Protein AF-A0A4S0QWK9-F1 (afdb_monomer_lite)

pLDDT: mean 78.28, std 14.33, range [33.75, 93.38]

Structure (mmCIF, N/CA/C/O backbone):
data_AF-A0A4S0QWK9-F1
#
_entry.id   AF-A0A4S0QWK9-F1
#
loop_
_atom_site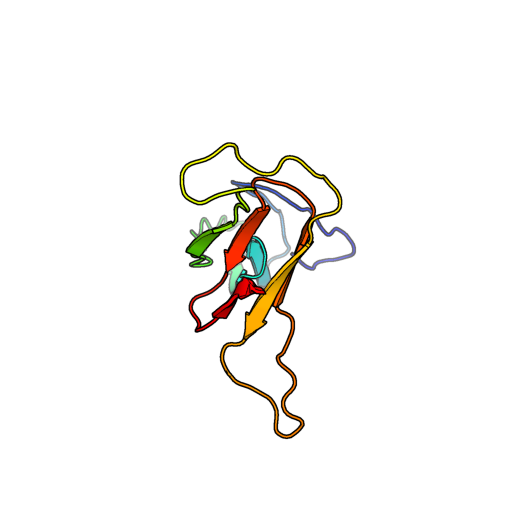.group_PDB
_atom_site.id
_atom_site.type_symbol
_atom_site.label_atom_id
_atom_site.label_alt_id
_atom_site.label_comp_id
_atom_site.label_asym_id
_atom_site.label_entity_id
_atom_site.label_seq_id
_atom_site.pdbx_PDB_ins_code
_atom_site.Cartn_x
_atom_site.Cartn_y
_atom_site.Cartn_z
_atom_site.occupancy
_atom_site.B_iso_or_equiv
_atom_site.auth_seq_id
_atom_site.auth_comp_id
_atom_site.auth_asym_id
_atom_site.auth_atom_id
_atom_site.pdbx_PDB_model_num
ATOM 1 N N . PHE A 1 1 ? -4.671 7.323 13.198 1.00 40.44 1 PHE A N 1
ATOM 2 C CA . PHE A 1 1 ? -5.406 7.678 14.438 1.00 40.44 1 PHE A CA 1
ATOM 3 C C . PHE A 1 1 ? -5.834 9.143 14.374 1.00 40.44 1 PHE A C 1
ATOM 5 O O . PHE A 1 1 ? -4.998 9.965 14.021 1.00 40.44 1 PHE A O 1
ATOM 12 N N . ALA A 1 2 ? -7.095 9.490 14.663 1.00 33.75 2 ALA A N 1
ATOM 13 C CA . ALA A 1 2 ? -7.581 10.875 14.585 1.00 33.75 2 ALA A CA 1
ATOM 14 C C . ALA A 1 2 ? -8.265 11.315 15.895 1.00 33.75 2 ALA A C 1
ATOM 16 O O . ALA A 1 2 ? -9.456 11.098 16.083 1.00 33.75 2 ALA A O 1
ATOM 17 N N . TYR A 1 3 ? -7.491 11.950 16.783 1.00 39.44 3 TYR A N 1
ATOM 18 C CA . TYR A 1 3 ? -7.947 12.810 17.888 1.00 39.44 3 TYR A CA 1
ATOM 19 C C . TYR A 1 3 ? -6.790 13.768 18.258 1.00 39.44 3 TYR A C 1
ATOM 21 O O . TYR A 1 3 ? -5.632 13.353 18.192 1.00 39.44 3 TYR A O 1
ATOM 29 N N . PRO A 1 4 ? -7.058 15.041 18.602 1.00 48.19 4 PRO A N 1
ATOM 30 C CA . PRO A 1 4 ? -6.811 16.166 17.696 1.00 48.19 4 PRO A CA 1
ATOM 31 C C . PRO A 1 4 ? -5.339 16.281 17.232 1.00 48.19 4 PRO A C 1
ATOM 33 O O . PRO A 1 4 ? -4.402 16.290 18.026 1.00 48.19 4 PRO A O 1
ATOM 36 N N . ALA A 1 5 ? -5.147 16.443 15.921 1.00 38.03 5 ALA A N 1
ATOM 37 C CA . ALA A 1 5 ? -3.922 16.970 15.306 1.00 38.03 5 ALA A CA 1
ATOM 38 C C . ALA A 1 5 ? -2.588 16.226 15.552 1.00 38.03 5 ALA A C 1
ATOM 40 O O . ALA A 1 5 ? -1.526 16.839 15.443 1.00 38.03 5 ALA A O 1
ATOM 41 N N . ARG A 1 6 ? -2.586 14.911 15.812 1.00 40.41 6 ARG A N 1
ATOM 42 C CA . ARG A 1 6 ? -1.351 14.109 15.714 1.00 40.41 6 ARG A CA 1
ATOM 43 C C . ARG A 1 6 ? -1.547 12.870 14.855 1.00 40.41 6 ARG A C 1
ATOM 45 O O . ARG A 1 6 ? -2.011 11.834 15.320 1.00 40.41 6 ARG A O 1
ATOM 52 N N . ASN A 1 7 ? -1.143 12.987 13.594 1.00 38.69 7 ASN A N 1
ATOM 53 C CA . ASN A 1 7 ? -0.918 11.842 12.727 1.00 38.69 7 ASN A CA 1
ATOM 54 C C . ASN A 1 7 ? 0.383 11.167 13.194 1.00 38.69 7 ASN A C 1
ATOM 56 O O . ASN A 1 7 ? 1.468 11.553 12.770 1.00 38.69 7 ASN A O 1
ATOM 60 N N . THR A 1 8 ? 0.299 10.250 14.162 1.00 44.59 8 THR A N 1
ATOM 61 C CA . THR A 1 8 ? 1.467 9.461 14.572 1.00 44.59 8 THR A CA 1
ATOM 62 C C . THR A 1 8 ? 1.551 8.225 13.683 1.00 44.59 8 THR A C 1
ATOM 64 O O . THR A 1 8 ? 0.708 7.331 13.743 1.00 44.59 8 THR A O 1
ATOM 67 N N . THR A 1 9 ? 2.526 8.212 12.779 1.00 42.19 9 THR A N 1
ATOM 68 C CA . THR A 1 9 ? 2.914 7.017 12.031 1.00 42.19 9 THR A CA 1
ATOM 69 C C . THR A 1 9 ? 3.719 6.135 12.978 1.00 42.19 9 THR A C 1
ATOM 71 O O . THR A 1 9 ? 4.925 6.324 13.123 1.00 42.19 9 THR A O 1
ATOM 74 N N . HIS A 1 10 ? 3.052 5.213 13.669 1.00 43.38 10 HIS A N 1
ATOM 75 C CA . HIS A 1 10 ? 3.729 4.179 14.447 1.00 43.38 10 HIS A CA 1
ATOM 76 C C . HIS A 1 10 ? 3.772 2.882 13.648 1.00 43.38 10 HIS A C 1
ATOM 78 O O . HIS A 1 10 ? 2.746 2.389 13.186 1.00 43.38 10 HIS A O 1
ATOM 84 N N . TYR A 1 11 ? 4.980 2.350 13.486 1.00 41.19 11 TYR A N 1
ATOM 85 C CA . TYR A 1 11 ? 5.211 1.010 12.970 1.00 41.19 11 TYR A CA 1
ATOM 86 C C . TYR A 1 11 ? 5.313 0.072 14.182 1.00 41.19 11 TYR A C 1
ATOM 88 O O . TYR A 1 11 ? 6.226 0.235 14.992 1.00 41.19 11 TYR A O 1
ATOM 96 N N . GLY A 1 12 ? 4.363 -0.852 14.345 1.00 58.66 12 GLY A N 1
ATOM 97 C CA . GLY A 1 12 ? 4.287 -1.759 15.503 1.00 58.66 12 GLY A CA 1
ATOM 98 C C . GLY A 1 12 ? 3.377 -1.263 16.636 1.00 58.66 12 GLY A C 1
ATOM 99 O O . GLY A 1 12 ? 2.413 -0.540 16.388 1.00 58.66 12 GLY A O 1
ATOM 100 N N . ASP A 1 13 ? 3.668 -1.675 17.873 1.00 53.38 13 ASP A N 1
ATOM 101 C CA . ASP A 1 13 ? 2.806 -1.443 19.040 1.00 53.3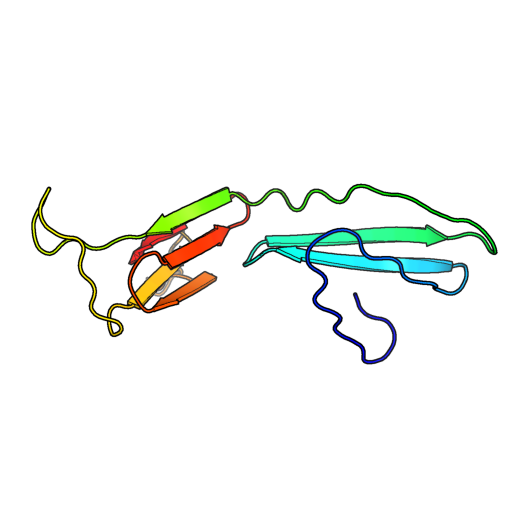8 13 ASP A CA 1
ATOM 102 C C . ASP A 1 13 ? 2.603 0.052 19.331 1.00 53.38 13 ASP A C 1
ATOM 104 O O . ASP A 1 13 ? 3.541 0.784 19.661 1.00 53.38 13 ASP A O 1
ATOM 108 N N . ALA A 1 14 ? 1.353 0.512 19.252 1.00 61.88 14 ALA A N 1
ATOM 109 C CA . ALA A 1 14 ? 0.970 1.882 19.568 1.00 61.88 14 ALA A CA 1
ATOM 110 C C . ALA A 1 14 ? 0.190 1.923 20.888 1.00 61.88 14 ALA A C 1
ATOM 112 O O . ALA A 1 14 ? -0.880 1.331 21.011 1.00 61.88 14 ALA A O 1
ATOM 113 N N . LYS A 1 15 ? 0.700 2.670 21.874 1.00 64.62 15 LYS A N 1
ATOM 114 C CA . LYS A 1 15 ? -0.026 2.975 23.115 1.00 64.62 15 LYS A CA 1
ATOM 115 C C . LYS A 1 15 ? -0.573 4.395 23.045 1.00 64.62 15 LYS A C 1
ATOM 117 O O . LYS A 1 15 ? 0.189 5.343 22.863 1.00 64.62 15 LYS A O 1
ATOM 122 N N . ALA A 1 16 ? -1.883 4.546 23.208 1.00 66.25 16 ALA A N 1
ATOM 123 C CA . ALA A 1 16 ? -2.546 5.843 23.231 1.00 66.25 16 ALA A CA 1
ATOM 124 C C . ALA A 1 16 ? -3.534 5.908 24.399 1.00 66.25 16 ALA A C 1
ATOM 126 O O . ALA A 1 16 ? -4.352 5.010 24.577 1.00 66.25 16 ALA A O 1
ATOM 127 N N . THR A 1 17 ? -3.465 6.985 25.181 1.00 71.38 17 THR A N 1
ATOM 128 C CA . THR A 1 17 ? -4.444 7.269 26.236 1.00 71.38 17 THR A CA 1
ATOM 129 C C . THR A 1 17 ? -5.538 8.151 25.654 1.00 71.38 17 THR A C 1
ATOM 131 O O . THR A 1 17 ? -5.263 9.266 25.211 1.00 71.38 17 THR A O 1
ATOM 134 N N . VAL A 1 18 ? -6.773 7.659 25.658 1.00 72.25 18 VAL A N 1
ATOM 135 C CA . VAL A 1 18 ? -7.945 8.362 25.123 1.00 72.25 18 VAL A CA 1
ATOM 136 C C . VAL A 1 18 ? -9.058 8.430 26.168 1.00 72.25 18 VAL A C 1
ATOM 138 O O . VAL A 1 18 ? -9.108 7.580 27.060 1.00 72.25 18 VAL A O 1
ATOM 141 N N . PRO A 1 19 ? -9.925 9.457 26.117 1.00 72.06 19 PRO A N 1
ATOM 142 C CA . PRO A 1 19 ? -11.051 9.556 27.035 1.00 72.06 19 PRO A CA 1
ATOM 143 C C . PRO A 1 19 ? -12.007 8.369 26.873 1.00 72.06 19 PRO A C 1
ATOM 145 O O . PRO A 1 19 ? -12.116 7.775 25.800 1.00 72.06 19 PRO A O 1
ATOM 148 N N . ALA A 1 20 ? -12.726 8.051 27.949 1.00 73.69 20 ALA A N 1
ATOM 149 C CA . ALA A 1 20 ? -13.786 7.055 27.902 1.00 73.69 20 ALA A CA 1
ATOM 150 C C . ALA A 1 20 ? -14.861 7.461 26.883 1.00 73.69 20 ALA A C 1
ATOM 152 O O . ALA A 1 20 ? -15.215 8.639 26.785 1.00 73.69 20 ALA A O 1
ATOM 153 N N . GLY A 1 21 ? -15.374 6.486 26.142 1.00 75.25 21 GLY A N 1
ATOM 154 C CA . GLY A 1 21 ? -16.346 6.685 25.074 1.00 75.25 21 GLY A CA 1
ATOM 155 C C . GLY A 1 21 ? -15.965 5.964 23.786 1.00 75.25 21 GLY A C 1
ATOM 156 O O . GLY A 1 21 ? -15.088 5.098 23.767 1.00 75.25 21 GLY A O 1
ATOM 157 N N . GLU A 1 22 ? -16.654 6.336 22.711 1.00 77.38 22 GLU A N 1
ATOM 158 C CA . GLU A 1 22 ? -16.455 5.752 21.390 1.00 77.38 22 GLU A CA 1
ATOM 159 C C . GLU A 1 22 ? -15.163 6.270 20.759 1.00 77.38 22 GLU A C 1
ATOM 161 O O . GLU A 1 22 ? -14.985 7.472 20.558 1.00 77.38 22 GLU A O 1
ATOM 166 N N . GLN A 1 23 ? -14.259 5.349 20.438 1.00 77.12 23 GLN A N 1
ATOM 167 C CA . GLN A 1 23 ? -12.961 5.647 19.850 1.00 77.12 23 GLN A CA 1
ATOM 168 C C . GLN A 1 23 ? -12.865 5.008 18.472 1.00 77.12 23 GLN A C 1
ATOM 170 O O . GLN A 1 23 ? -12.982 3.792 18.320 1.00 77.12 23 GLN A O 1
ATOM 175 N N . LYS A 1 24 ? -12.624 5.836 17.454 1.00 77.62 24 LYS A N 1
ATOM 176 C CA . LYS A 1 24 ? -12.443 5.383 16.074 1.00 77.62 24 LYS A CA 1
ATOM 177 C C . LYS A 1 24 ? -10.956 5.254 15.764 1.00 77.62 24 LYS A C 1
ATOM 179 O O . LYS A 1 24 ? -10.231 6.245 15.660 1.00 77.62 24 LYS A O 1
ATOM 184 N N . VAL A 1 25 ? -10.502 4.019 15.610 1.00 78.31 25 VAL A N 1
ATOM 185 C CA . VAL A 1 25 ? -9.106 3.665 15.367 1.00 78.31 25 VAL A CA 1
ATOM 186 C C . VAL A 1 25 ? -8.936 3.307 13.900 1.00 78.31 25 VAL A C 1
ATOM 188 O O . VAL A 1 25 ? -9.447 2.299 13.430 1.00 78.31 25 VAL A O 1
ATOM 191 N N . THR A 1 26 ? -8.195 4.135 13.170 1.00 77.00 26 THR A N 1
ATOM 192 C CA . THR A 1 26 ? -7.794 3.841 11.789 1.00 77.00 26 THR A CA 1
ATOM 193 C C . THR A 1 26 ? -6.318 3.470 11.755 1.00 77.00 26 THR A C 1
ATOM 195 O O . THR A 1 26 ? -5.475 4.269 12.190 1.00 77.00 26 THR A O 1
ATOM 198 N N . VAL A 1 27 ? -6.038 2.276 11.233 1.00 79.31 27 VAL A N 1
ATOM 199 C CA . VAL A 1 27 ? -4.707 1.695 11.018 1.00 79.31 27 VAL A CA 1
ATOM 200 C C . VAL A 1 27 ? -4.475 1.566 9.516 1.00 79.31 27 VAL A C 1
ATOM 202 O O . VAL A 1 27 ? -5.355 1.104 8.790 1.00 79.31 27 VAL A O 1
ATOM 205 N N . GLN A 1 28 ? -3.296 1.975 9.053 1.00 78.00 28 GLN A N 1
ATOM 206 C CA . GLN A 1 28 ? -2.918 1.948 7.643 1.00 78.00 28 GLN A CA 1
ATOM 207 C C . GLN A 1 28 ? -1.535 1.306 7.485 1.00 78.00 28 GLN A C 1
ATOM 209 O O . GLN A 1 28 ? -0.612 1.647 8.223 1.00 78.00 28 GLN A O 1
ATOM 214 N N . ILE A 1 29 ? -1.398 0.397 6.518 1.00 78.50 29 ILE A N 1
ATOM 215 C CA . ILE A 1 29 ? -0.125 -0.200 6.088 1.00 78.50 29 ILE A CA 1
ATOM 216 C C . ILE A 1 29 ? -0.079 -0.114 4.559 1.00 78.50 29 ILE A C 1
ATOM 218 O O . ILE A 1 29 ? -0.885 -0.755 3.887 1.00 78.50 29 ILE A O 1
ATOM 222 N N . GLY A 1 30 ? 0.836 0.696 4.014 1.00 80.12 30 GLY A N 1
ATOM 223 C CA . GLY A 1 30 ? 0.857 1.044 2.585 1.00 80.12 30 GLY A CA 1
ATOM 224 C C . GLY A 1 30 ? -0.500 1.561 2.099 1.00 80.12 30 GLY A C 1
ATOM 225 O O . GLY A 1 30 ? -1.056 2.499 2.682 1.00 80.12 30 GLY A O 1
ATOM 226 N N . ALA A 1 31 ? -1.055 0.919 1.069 1.00 79.81 31 ALA A N 1
ATOM 227 C CA . ALA A 1 31 ? -2.379 1.223 0.524 1.00 79.81 31 ALA A CA 1
ATOM 228 C C . ALA A 1 31 ? -3.539 0.550 1.290 1.00 79.81 31 ALA A C 1
ATOM 230 O O . ALA A 1 31 ? -4.706 0.874 1.063 1.00 79.81 31 ALA A O 1
ATOM 231 N N . GLY A 1 32 ? -3.260 -0.391 2.198 1.00 79.25 32 GLY A N 1
ATOM 232 C CA . GLY A 1 32 ? -4.280 -1.057 3.009 1.00 79.25 32 GLY A CA 1
ATOM 233 C C . GLY A 1 32 ? -4.696 -0.219 4.215 1.00 79.25 32 GLY A C 1
ATOM 234 O O . GLY A 1 32 ? -3.847 0.312 4.928 1.00 79.25 32 GLY A O 1
ATOM 235 N N . THR A 1 33 ? -6.001 -0.114 4.474 1.00 82.31 33 THR A N 1
ATOM 236 C CA . THR A 1 33 ? -6.552 0.629 5.618 1.00 82.31 33 THR A CA 1
ATOM 237 C C . THR A 1 33 ? -7.663 -0.167 6.291 1.00 82.31 33 THR A C 1
ATOM 239 O O . THR A 1 33 ? -8.568 -0.657 5.619 1.00 82.31 33 THR A O 1
ATOM 242 N N . VAL A 1 34 ? -7.632 -0.243 7.621 1.00 80.31 34 VAL A N 1
ATOM 243 C CA . VAL A 1 34 ? -8.705 -0.806 8.451 1.00 80.31 34 VAL A CA 1
ATOM 244 C C . VAL A 1 34 ? -9.136 0.231 9.477 1.00 80.31 34 VAL A C 1
ATOM 246 O O . VAL A 1 34 ? -8.316 0.935 10.068 1.00 80.31 34 VAL A O 1
ATOM 249 N N . THR A 1 35 ? -10.448 0.355 9.658 1.00 82.38 35 THR A N 1
ATOM 250 C CA . THR A 1 35 ? -11.047 1.243 10.651 1.00 82.38 35 THR A CA 1
ATOM 251 C C . THR A 1 35 ? -11.894 0.422 11.600 1.00 82.38 35 THR A C 1
ATOM 253 O O . THR A 1 35 ? -12.857 -0.205 11.172 1.00 82.38 35 THR A O 1
ATOM 256 N N . ASP A 1 36 ? -11.554 0.495 12.878 1.00 77.69 36 ASP A N 1
ATOM 257 C CA . ASP A 1 36 ? -12.251 -0.175 13.960 1.00 77.69 36 ASP A CA 1
ATOM 258 C C . ASP A 1 36 ? -12.821 0.840 14.944 1.00 77.69 36 ASP A C 1
ATOM 260 O O . ASP A 1 36 ? -12.165 1.813 15.319 1.00 77.69 36 ASP A O 1
ATOM 264 N N . THR A 1 37 ? -14.041 0.583 15.403 1.00 81.81 37 THR A N 1
ATOM 265 C CA . THR A 1 37 ? -14.654 1.333 16.499 1.00 81.81 37 THR A CA 1
ATOM 266 C C . THR A 1 37 ? -14.498 0.536 17.787 1.00 81.81 37 THR A C 1
ATOM 268 O O . THR A 1 37 ? -14.917 -0.619 17.868 1.00 81.81 37 THR A O 1
ATOM 271 N N . ILE A 1 38 ? -13.886 1.147 18.797 1.00 79.00 38 ILE A N 1
ATOM 272 C CA . ILE A 1 38 ? -13.667 0.559 20.118 1.00 79.00 38 ILE A CA 1
ATOM 273 C C . ILE A 1 38 ? -14.442 1.392 21.133 1.00 79.00 38 ILE A C 1
ATOM 275 O O . ILE A 1 38 ? -14.275 2.607 21.201 1.00 79.00 38 ILE A O 1
ATOM 279 N N . GLN A 1 39 ? -15.282 0.735 21.931 1.00 79.00 39 GLN A N 1
ATOM 280 C CA . GLN A 1 39 ? -15.917 1.369 23.083 1.00 79.00 39 GLN A CA 1
ATOM 281 C C . GLN A 1 39 ? -15.005 1.215 24.298 1.00 79.00 39 GLN A C 1
ATOM 283 O O . GLN A 1 39 ? -14.729 0.091 24.718 1.00 79.00 39 GLN A O 1
ATOM 288 N N . LEU A 1 40 ? -14.523 2.334 24.844 1.00 78.06 40 LEU A N 1
ATOM 289 C CA . LEU A 1 40 ? -13.599 2.344 25.976 1.00 78.06 40 LEU A CA 1
ATOM 290 C C . LEU A 1 40 ? -14.312 2.815 27.250 1.00 78.06 40 LEU A C 1
ATOM 292 O O . LEU A 1 40 ? -14.790 3.950 27.309 1.00 78.06 40 LEU A O 1
ATOM 296 N N . ALA A 1 41 ? -14.370 1.978 28.287 1.00 77.12 41 ALA A N 1
ATOM 297 C CA . ALA A 1 41 ? -14.812 2.418 29.610 1.00 77.12 41 ALA A CA 1
ATOM 298 C C . ALA A 1 41 ? -13.695 3.189 30.343 1.00 77.12 41 ALA A C 1
ATOM 300 O O . ALA A 1 41 ? -12.506 3.026 30.064 1.00 77.12 41 ALA A O 1
ATOM 301 N N . ALA A 1 42 ? -14.062 4.042 31.303 1.00 74.25 42 ALA A N 1
ATOM 302 C CA . ALA A 1 42 ? -13.087 4.816 32.073 1.00 74.25 42 ALA A CA 1
ATOM 303 C C . ALA A 1 42 ? -12.146 3.898 32.872 1.00 74.25 42 ALA A C 1
ATOM 305 O O . ALA A 1 42 ? -12.600 3.025 33.607 1.00 74.25 42 ALA A O 1
ATOM 306 N N . GLY A 1 43 ? -10.834 4.107 32.725 1.00 73.06 43 GLY A N 1
ATOM 307 C CA . GLY A 1 43 ? -9.804 3.288 33.377 1.00 73.06 43 GLY A CA 1
ATOM 308 C C . GLY A 1 43 ? -9.580 1.910 32.743 1.00 73.06 43 GLY A C 1
ATOM 309 O O . GLY A 1 43 ? -8.774 1.140 33.260 1.00 73.06 43 GLY A O 1
ATOM 310 N N . GLN A 1 44 ? -10.261 1.589 31.638 1.00 72.50 44 GLN A N 1
ATOM 311 C CA . GLN A 1 44 ? -10.098 0.324 30.930 1.00 72.50 44 GLN A CA 1
ATOM 312 C C . GLN A 1 44 ? -8.918 0.388 29.953 1.00 72.50 44 GLN A C 1
ATOM 314 O O . GLN A 1 44 ? -8.844 1.278 29.107 1.00 72.50 44 GLN A O 1
ATOM 319 N N . THR A 1 45 ? -8.036 -0.606 30.027 1.00 74.19 45 THR A N 1
ATOM 320 C CA . THR A 1 45 ? -7.052 -0.887 28.976 1.00 74.19 45 THR A CA 1
ATOM 321 C C . THR A 1 45 ? -7.646 -1.929 28.036 1.00 74.19 45 THR A C 1
ATOM 323 O O . THR A 1 45 ? -8.063 -2.994 28.487 1.00 74.19 45 THR A O 1
ATOM 326 N N . VAL A 1 46 ? -7.700 -1.624 26.740 1.00 75.12 46 VAL A N 1
ATOM 327 C CA . VAL A 1 46 ? -8.113 -2.574 25.700 1.00 75.12 46 VAL A CA 1
ATOM 328 C C . VAL A 1 46 ? -6.903 -2.875 24.830 1.00 75.12 46 VAL A C 1
ATOM 330 O O . VAL A 1 46 ? -6.368 -1.980 24.181 1.00 75.12 46 VAL A O 1
ATOM 333 N N . GLU A 1 47 ? -6.487 -4.136 24.822 1.00 77.25 47 GLU A N 1
ATOM 334 C CA . GLU A 1 47 ? -5.519 -4.666 23.864 1.00 77.25 47 GLU A CA 1
ATOM 335 C C . GLU A 1 47 ? -6.302 -5.316 22.724 1.00 77.25 47 GLU A C 1
ATOM 337 O O . GLU A 1 47 ? -7.175 -6.156 22.958 1.00 77.25 47 GLU A O 1
ATOM 342 N N . LYS A 1 48 ? -6.053 -4.869 21.491 1.00 70.69 48 LYS A N 1
ATOM 343 C CA . LYS A 1 48 ? -6.723 -5.393 20.303 1.00 70.69 48 LYS A CA 1
ATOM 344 C C . LYS A 1 48 ? -5.725 -5.527 19.166 1.00 70.69 48 LYS A C 1
ATOM 346 O O . LYS A 1 48 ? -5.118 -4.538 18.757 1.00 70.69 48 LYS A O 1
ATOM 351 N N . ASP A 1 49 ? -5.644 -6.730 18.620 1.00 76.00 49 ASP A N 1
ATOM 352 C CA . ASP A 1 49 ? -4.894 -6.988 17.401 1.00 76.00 49 ASP A CA 1
ATOM 353 C C . ASP A 1 49 ? -5.710 -6.521 16.193 1.00 76.00 49 ASP A C 1
ATOM 355 O O . ASP A 1 49 ? -6.833 -6.978 15.963 1.00 76.00 49 ASP A O 1
ATOM 359 N N . VAL A 1 50 ? -5.152 -5.590 15.416 1.00 73.31 50 VAL A N 1
ATOM 360 C CA . VAL A 1 50 ? -5.766 -5.089 14.180 1.00 73.31 50 VAL A CA 1
ATOM 361 C C . VAL A 1 50 ? -4.984 -5.632 12.992 1.00 73.31 50 VAL A C 1
ATOM 363 O O . VAL A 1 50 ? -3.856 -5.219 12.725 1.00 73.31 50 VAL A O 1
ATOM 366 N N . VAL A 1 51 ? -5.599 -6.555 12.254 1.00 77.62 51 VAL A N 1
ATOM 367 C CA . VAL A 1 51 ? -5.011 -7.139 11.044 1.00 77.62 51 VAL A CA 1
ATOM 368 C C . VAL A 1 51 ? -5.496 -6.354 9.828 1.00 77.62 51 VAL A C 1
ATOM 370 O O . VAL A 1 51 ? -6.656 -6.455 9.444 1.00 77.62 51 VAL A O 1
ATOM 373 N N . VAL A 1 52 ? -4.602 -5.581 9.201 1.00 79.62 52 VAL A N 1
ATOM 374 C CA . VAL A 1 52 ? -4.927 -4.806 7.983 1.00 79.62 52 VAL A CA 1
ATOM 375 C C . VAL A 1 52 ? -5.074 -5.710 6.750 1.00 79.62 52 VAL A C 1
ATOM 377 O O . VAL A 1 52 ? -5.784 -5.364 5.814 1.00 79.62 52 VAL A O 1
ATOM 380 N N . GLY A 1 53 ? -4.435 -6.887 6.762 1.00 80.50 53 GLY A N 1
ATOM 381 C CA . GLY A 1 53 ? -4.576 -7.891 5.704 1.00 80.50 53 GLY A CA 1
ATOM 382 C C . GLY A 1 53 ? -4.002 -7.447 4.358 1.00 80.50 53 GLY A C 1
ATOM 383 O O . GLY A 1 53 ? -4.693 -7.517 3.351 1.00 80.50 53 GLY A O 1
ATOM 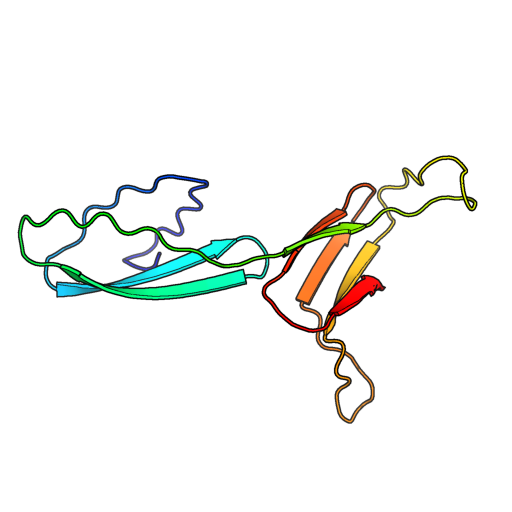384 N N . VAL A 1 54 ? -2.752 -6.981 4.330 1.00 86.31 54 VAL A N 1
ATOM 385 C CA . VAL A 1 54 ? -2.083 -6.551 3.090 1.00 86.31 54 VAL A CA 1
ATOM 386 C C . VAL A 1 54 ? -1.193 -7.645 2.500 1.00 86.31 54 VAL A C 1
ATOM 388 O O . VAL A 1 54 ? -0.497 -8.353 3.229 1.00 86.31 54 VAL A O 1
ATOM 391 N N . GLY A 1 55 ? -1.184 -7.758 1.175 1.00 85.19 55 GLY A N 1
ATOM 392 C CA . GLY A 1 55 ? -0.206 -8.528 0.413 1.00 85.19 55 GLY A CA 1
ATOM 393 C C . GLY A 1 55 ? 1.043 -7.696 0.123 1.00 85.19 55 GLY A C 1
ATOM 394 O O . GLY A 1 55 ? 0.945 -6.502 -0.154 1.00 85.19 55 GLY A O 1
ATOM 395 N N . HIS A 1 56 ? 2.217 -8.327 0.183 1.00 88.56 56 HIS A N 1
ATOM 396 C CA . HIS A 1 56 ? 3.501 -7.688 -0.113 1.00 88.56 56 HIS A CA 1
ATOM 397 C C . HIS A 1 56 ? 3.962 -8.062 -1.525 1.00 88.56 56 HIS A C 1
ATOM 399 O O . HIS A 1 56 ? 4.239 -9.231 -1.798 1.00 88.56 56 HIS A O 1
ATOM 405 N N . ALA A 1 57 ? 4.045 -7.070 -2.410 1.00 87.38 57 ALA A N 1
ATOM 406 C CA . ALA A 1 57 ? 4.522 -7.228 -3.780 1.00 87.38 57 ALA A CA 1
ATOM 407 C C . ALA A 1 57 ? 5.838 -6.469 -3.972 1.00 87.38 57 ALA A C 1
ATOM 409 O O . ALA A 1 57 ? 5.964 -5.323 -3.544 1.0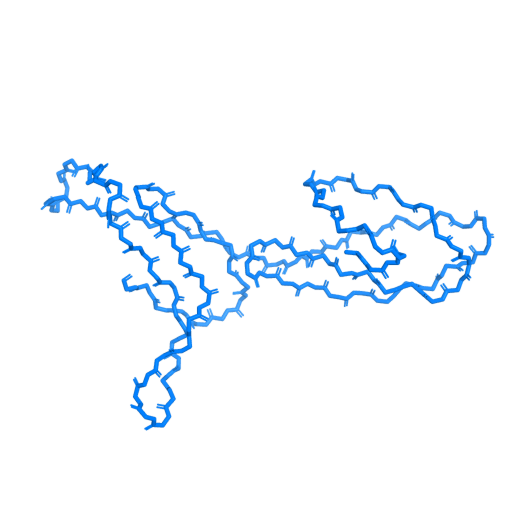0 87.38 57 ALA A O 1
ATOM 410 N N . VAL A 1 58 ? 6.809 -7.108 -4.628 1.00 89.12 58 VAL A N 1
ATOM 411 C CA . VAL A 1 58 ? 8.096 -6.492 -4.973 1.00 89.12 58 VAL A CA 1
ATOM 412 C C . VAL A 1 58 ? 8.241 -6.489 -6.484 1.00 89.12 58 VAL A C 1
ATOM 414 O O . VAL A 1 58 ? 8.193 -7.550 -7.110 1.00 89.12 58 VAL A O 1
ATOM 417 N N . LEU A 1 59 ? 8.418 -5.305 -7.062 1.00 87.50 59 LEU A N 1
ATOM 418 C CA . LEU A 1 59 ? 8.618 -5.126 -8.494 1.00 87.50 59 LEU A CA 1
ATOM 419 C C . LEU A 1 59 ? 10.070 -4.781 -8.794 1.00 87.50 59 LEU A C 1
ATOM 421 O O . LEU A 1 59 ? 10.676 -3.924 -8.150 1.00 87.50 59 LEU A O 1
ATOM 425 N N . ASN A 1 60 ? 10.612 -5.476 -9.792 1.00 86.31 60 ASN A N 1
ATOM 426 C CA . ASN A 1 60 ? 11.975 -5.318 -10.265 1.00 86.31 60 ASN A CA 1
ATOM 427 C C . ASN A 1 60 ? 12.002 -5.371 -11.789 1.00 86.31 60 ASN A C 1
ATOM 429 O O . ASN A 1 60 ? 11.395 -6.250 -12.401 1.00 86.31 60 ASN A O 1
ATOM 433 N N . ALA A 1 61 ? 12.745 -4.444 -12.385 1.00 84.81 61 ALA A N 1
ATOM 434 C CA . ALA A 1 61 ? 13.069 -4.459 -13.800 1.00 84.81 61 ALA A CA 1
ATOM 435 C C . ALA A 1 61 ? 14.461 -5.063 -13.988 1.00 84.81 61 ALA A C 1
ATOM 437 O O . ALA A 1 61 ? 15.345 -4.894 -13.148 1.00 84.81 61 ALA A O 1
ATOM 438 N N . TYR A 1 62 ? 14.651 -5.756 -15.102 1.00 86.75 62 TYR A N 1
ATOM 439 C CA . TYR A 1 62 ? 15.920 -6.352 -15.503 1.00 86.75 62 TYR A CA 1
ATOM 440 C C . TYR A 1 62 ? 16.213 -5.902 -16.930 1.00 86.75 62 TYR A C 1
ATOM 442 O O . TYR A 1 62 ? 15.298 -5.862 -17.754 1.00 86.75 62 TYR A O 1
ATOM 450 N N . TYR A 1 63 ? 17.468 -5.559 -17.230 1.00 82.31 63 TYR A N 1
ATOM 451 C CA . TYR A 1 63 ? 17.842 -5.100 -18.576 1.00 82.31 63 TYR A CA 1
ATOM 452 C C . TYR A 1 63 ? 17.636 -6.195 -19.631 1.00 82.31 63 TYR A C 1
ATOM 454 O O . TYR A 1 63 ? 17.310 -5.912 -20.782 1.00 82.31 63 TYR A O 1
ATOM 462 N N . THR A 1 64 ? 17.800 -7.454 -19.226 1.00 84.56 64 THR A N 1
ATOM 463 C CA . THR A 1 64 ? 17.533 -8.645 -20.031 1.00 84.56 64 THR A CA 1
ATOM 464 C C . THR A 1 64 ? 16.952 -9.747 -19.146 1.00 84.56 64 THR A C 1
ATOM 466 O O . THR A 1 64 ? 17.137 -9.749 -17.927 1.00 84.56 64 THR A O 1
ATOM 469 N N . ALA A 1 65 ? 16.236 -10.704 -19.741 1.00 81.75 65 ALA A N 1
ATOM 470 C CA . ALA A 1 65 ? 15.709 -11.844 -18.995 1.00 81.75 65 ALA A CA 1
ATOM 471 C C . ALA A 1 65 ? 16.863 -12.662 -18.381 1.00 81.75 65 ALA A C 1
ATOM 473 O O . ALA A 1 65 ? 17.697 -13.198 -19.106 1.00 81.75 65 ALA A O 1
ATOM 474 N N . GLY A 1 66 ? 16.906 -12.740 -17.047 1.00 81.06 66 GLY A N 1
ATOM 475 C CA . GLY A 1 66 ? 17.975 -13.415 -16.299 1.00 81.06 66 GLY A CA 1
ATOM 476 C C . GLY A 1 66 ? 19.292 -12.634 -16.195 1.00 81.06 66 GLY A C 1
ATOM 477 O O . GLY A 1 66 ? 20.261 -13.176 -15.672 1.00 81.06 66 GLY A O 1
ATOM 478 N N . GLY A 1 67 ? 19.338 -11.397 -16.696 1.00 82.19 67 GLY A N 1
ATOM 479 C CA . GLY A 1 67 ? 20.493 -10.512 -16.571 1.00 82.19 67 GLY A CA 1
ATOM 480 C C . GLY A 1 67 ? 20.488 -9.696 -15.283 1.00 82.19 67 GLY A C 1
ATOM 481 O O . GLY A 1 67 ? 19.709 -9.947 -14.360 1.00 82.19 67 GLY A O 1
ATOM 482 N N . ASP A 1 68 ? 21.353 -8.683 -15.246 1.00 84.75 68 ASP A N 1
ATOM 483 C CA . ASP A 1 68 ? 21.440 -7.780 -14.108 1.00 84.75 68 ASP A CA 1
ATOM 484 C C . ASP A 1 68 ? 20.156 -6.978 -13.929 1.00 84.75 68 ASP A C 1
ATOM 486 O O . ASP A 1 68 ? 19.457 -6.576 -14.874 1.00 84.75 68 ASP A O 1
ATOM 490 N N . LYS A 1 69 ? 19.856 -6.748 -12.657 1.00 83.06 69 LYS A N 1
ATOM 491 C CA . LYS A 1 69 ? 18.739 -5.924 -12.255 1.00 83.06 69 LYS A CA 1
ATOM 492 C C . LYS A 1 69 ? 18.985 -4.486 -12.701 1.00 83.06 69 LYS A C 1
ATOM 494 O O . LYS A 1 69 ? 20.067 -3.943 -12.494 1.00 83.06 69 LYS A O 1
ATOM 499 N N . ALA A 1 70 ? 17.958 -3.871 -13.270 1.00 83.94 70 ALA A N 1
ATOM 500 C CA . ALA A 1 70 ? 18.004 -2.462 -13.583 1.00 83.94 70 ALA A CA 1
ATOM 501 C C . ALA A 1 70 ? 18.082 -1.652 -12.283 1.00 83.94 70 ALA A C 1
ATOM 503 O O . ALA A 1 70 ? 17.295 -1.842 -11.357 1.00 83.94 70 ALA A O 1
ATOM 504 N N . ASP A 1 71 ? 19.071 -0.774 -12.211 1.00 82.50 71 ASP A N 1
ATOM 505 C CA . ASP A 1 71 ? 19.456 0.021 -11.043 1.00 82.50 71 ASP A CA 1
ATOM 506 C C . ASP A 1 71 ? 19.136 1.513 -11.219 1.00 82.50 71 ASP A C 1
ATOM 508 O O . ASP A 1 71 ? 19.365 2.327 -10.325 1.00 82.50 71 ASP A O 1
ATOM 512 N N . ASN A 1 72 ? 18.560 1.872 -12.367 1.00 80.50 72 ASN A N 1
ATOM 513 C CA . ASN A 1 72 ? 18.170 3.234 -12.680 1.00 80.50 72 ASN A CA 1
ATOM 514 C C . ASN A 1 72 ? 17.069 3.736 -11.726 1.00 80.50 72 ASN A C 1
ATOM 516 O O . ASN A 1 72 ? 15.951 3.218 -11.696 1.00 80.50 72 ASN A O 1
ATOM 520 N N . SER A 1 73 ? 17.368 4.807 -10.991 1.00 76.94 73 SER A N 1
ATOM 521 C CA . SER A 1 73 ? 16.440 5.466 -10.066 1.00 76.94 73 SER A CA 1
ATOM 522 C C . SER A 1 73 ? 15.262 6.164 -10.755 1.00 76.94 73 SER A C 1
ATOM 524 O O . SER A 1 73 ? 14.269 6.463 -10.099 1.00 76.94 73 SER A O 1
ATOM 526 N N . GLY A 1 74 ? 15.346 6.408 -12.067 1.00 80.81 74 GLY A N 1
ATOM 527 C CA . GLY A 1 74 ? 14.271 7.002 -12.864 1.00 80.81 74 GLY A CA 1
ATOM 528 C C . GLY A 1 74 ? 13.181 6.022 -13.308 1.00 80.81 74 GLY A C 1
ATOM 529 O O . GLY A 1 74 ? 12.208 6.450 -13.923 1.00 80.81 74 GLY A O 1
ATOM 530 N N . MET A 1 75 ? 13.322 4.721 -13.040 1.00 83.38 75 MET A N 1
ATOM 531 C CA . MET A 1 75 ? 12.276 3.745 -13.362 1.00 83.38 75 MET A CA 1
ATOM 532 C C . MET A 1 75 ? 11.093 3.924 -12.418 1.00 83.38 75 MET A C 1
ATOM 534 O O . MET A 1 75 ? 11.265 3.830 -11.208 1.00 83.38 75 MET A O 1
ATOM 538 N N . GLY A 1 76 ? 9.909 4.186 -12.961 1.00 86.06 76 GLY A N 1
ATOM 539 C CA . GLY A 1 76 ? 8.670 4.220 -12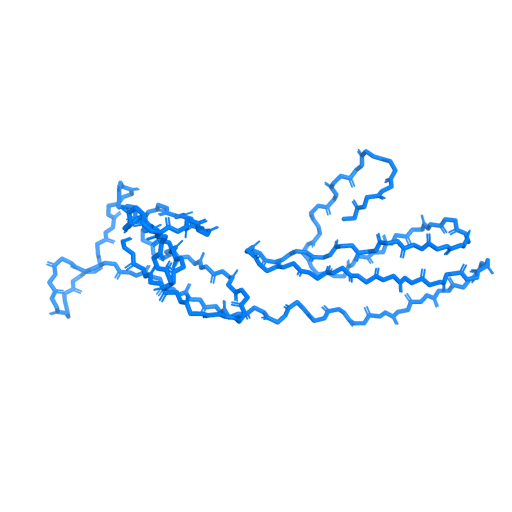.193 1.00 86.06 76 GLY A CA 1
ATOM 540 C C . GLY A 1 76 ? 7.928 2.900 -12.328 1.00 86.06 76 GLY A C 1
ATOM 541 O O . GLY A 1 76 ? 7.826 2.371 -13.431 1.00 86.06 76 GLY A O 1
ATOM 542 N N . PHE A 1 77 ? 7.406 2.403 -11.215 1.00 90.00 77 PHE A N 1
ATOM 543 C CA . PHE A 1 77 ? 6.409 1.345 -11.179 1.00 90.00 77 PHE A CA 1
ATOM 544 C C . PHE A 1 77 ? 5.108 1.923 -10.649 1.00 90.00 77 PHE A C 1
ATOM 546 O O . PHE A 1 77 ? 5.096 2.574 -9.598 1.00 90.00 77 PHE A O 1
ATOM 553 N N . GLU A 1 78 ? 4.012 1.651 -11.342 1.00 91.81 78 GLU A N 1
ATOM 554 C CA . GLU A 1 78 ? 2.679 2.041 -10.902 1.00 91.81 78 GLU A CA 1
ATOM 555 C C . GLU A 1 78 ? 1.786 0.813 -10.736 1.00 91.81 78 GLU A C 1
ATOM 557 O O . GLU A 1 78 ? 1.626 -0.007 -11.641 1.00 91.81 78 GLU A O 1
ATOM 562 N N . ILE A 1 79 ? 1.169 0.694 -9.563 1.00 92.06 79 ILE A N 1
ATOM 563 C CA . ILE A 1 79 ? 0.114 -0.272 -9.295 1.00 92.06 79 ILE A CA 1
ATOM 564 C C . ILE A 1 79 ? -1.226 0.404 -9.536 1.00 92.06 79 ILE A C 1
ATOM 566 O O . ILE A 1 79 ? -1.574 1.399 -8.897 1.00 92.06 79 ILE A O 1
ATOM 570 N N . VAL A 1 80 ? -2.023 -0.198 -10.408 1.00 93.38 80 VAL A N 1
ATOM 571 C CA . VAL A 1 80 ? -3.363 0.277 -10.745 1.00 93.38 80 VAL A CA 1
ATOM 572 C C . VAL A 1 80 ? -4.403 -0.827 -10.564 1.00 93.38 80 VAL A C 1
ATOM 574 O O . VAL A 1 80 ? -4.088 -2.019 -10.605 1.00 93.38 80 VAL A O 1
ATOM 577 N N . LYS A 1 81 ? -5.678 -0.458 -10.414 1.00 91.69 81 LYS A N 1
ATOM 578 C CA . LYS A 1 81 ? -6.785 -1.429 -10.368 1.00 91.69 81 LYS A CA 1
ATOM 579 C C . LYS A 1 81 ? -6.893 -2.216 -11.678 1.00 91.69 81 LYS A C 1
ATOM 581 O O . LYS A 1 81 ? -6.835 -1.650 -12.779 1.00 91.69 81 LYS A O 1
ATOM 586 N N . ALA A 1 82 ? -7.145 -3.523 -11.576 1.00 90.56 82 ALA A N 1
ATOM 587 C CA . ALA A 1 82 ? -7.345 -4.402 -12.733 1.00 90.56 82 ALA A CA 1
ATOM 588 C C . ALA A 1 82 ? -8.655 -4.136 -13.490 1.00 90.56 82 ALA A C 1
ATOM 590 O O . ALA A 1 82 ? -8.770 -4.477 -14.675 1.00 90.56 82 ALA A O 1
ATOM 591 N N . LYS A 1 83 ? -9.605 -3.420 -12.886 1.00 91.19 83 LYS A N 1
ATOM 592 C CA . LYS A 1 83 ? -10.790 -2.896 -13.570 1.00 91.19 83 LYS A CA 1
ATOM 593 C C . LYS A 1 83 ? -10.483 -1.566 -14.265 1.00 91.19 83 LYS A C 1
ATOM 595 O O . LYS A 1 83 ? -9.975 -0.637 -13.644 1.00 91.19 83 LYS A O 1
ATOM 600 N N . LYS A 1 84 ? -10.808 -1.469 -15.556 1.00 91.00 84 LYS A N 1
ATOM 601 C CA 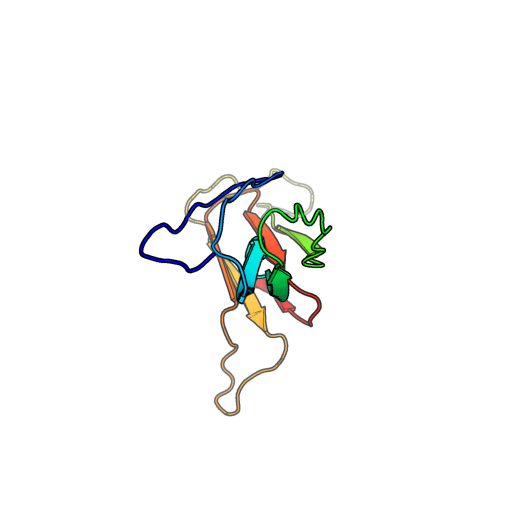. LYS A 1 84 ? -10.767 -0.199 -16.298 1.00 91.00 84 LYS A CA 1
ATOM 602 C C . LYS A 1 84 ? -12.048 0.600 -16.048 1.00 91.00 84 LYS A C 1
ATOM 604 O O . LYS A 1 84 ? -13.125 0.019 -15.897 1.00 91.00 84 LYS A O 1
ATOM 609 N N . LYS A 1 85 ? -11.930 1.923 -16.031 1.00 88.50 85 LYS A N 1
ATOM 610 C CA . LYS A 1 85 ? -13.053 2.863 -16.100 1.00 88.50 85 LYS A CA 1
ATOM 611 C C . LYS A 1 85 ? -13.655 2.857 -17.511 1.00 88.50 85 LYS A C 1
ATOM 613 O O . LYS A 1 85 ? -13.077 2.295 -18.442 1.00 88.50 85 LYS A O 1
ATOM 618 N N . ILE A 1 86 ? -14.819 3.491 -17.674 1.00 89.31 86 ILE A N 1
ATOM 619 C CA . ILE A 1 86 ? -15.515 3.571 -18.972 1.00 89.31 86 ILE A CA 1
ATOM 620 C C . ILE A 1 86 ? -14.703 4.320 -20.040 1.00 89.31 86 ILE A C 1
ATOM 622 O O . ILE A 1 86 ? -14.830 4.032 -21.224 1.00 89.31 86 ILE A O 1
ATOM 626 N N . ASP A 1 87 ? -13.832 5.234 -19.615 1.00 90.12 87 ASP A N 1
ATOM 627 C CA . ASP A 1 87 ? -12.897 5.970 -20.472 1.00 90.12 87 ASP A CA 1
ATOM 628 C C . ASP A 1 87 ? -11.629 5.164 -20.829 1.00 90.12 87 ASP A C 1
ATOM 630 O O . ASP A 1 87 ? -10.754 5.658 -21.536 1.00 90.12 87 ASP A O 1
ATOM 634 N N . GLY A 1 88 ? -11.512 3.921 -20.347 1.00 87.62 88 GLY A N 1
ATOM 635 C CA . GLY A 1 88 ? -10.368 3.040 -20.574 1.00 87.62 88 GLY A CA 1
ATOM 636 C C . GLY A 1 88 ? -9.193 3.238 -19.611 1.00 87.62 88 GLY A C 1
ATOM 637 O O . GLY A 1 88 ? -8.277 2.409 -19.619 1.00 87.62 88 GLY A O 1
ATOM 638 N N . THR A 1 89 ? -9.219 4.266 -18.759 1.00 90.06 89 THR A N 1
ATOM 639 C CA . THR A 1 89 ? -8.175 4.516 -17.755 1.00 90.06 89 THR A CA 1
ATOM 640 C C . THR A 1 89 ? -8.296 3.558 -16.572 1.00 90.06 89 THR A C 1
ATOM 642 O O . THR A 1 89 ? -9.344 2.951 -16.329 1.00 90.06 89 THR A O 1
ATOM 645 N N . ARG A 1 90 ? -7.204 3.381 -15.828 1.00 90.62 90 ARG A N 1
ATOM 646 C CA . ARG A 1 90 ? -7.187 2.602 -14.586 1.00 90.62 90 ARG A CA 1
ATOM 647 C C . ARG A 1 90 ? -7.029 3.546 -13.406 1.00 90.62 90 ARG A C 1
ATOM 649 O O . ARG A 1 90 ? -6.464 4.626 -13.535 1.00 90.62 90 ARG A O 1
ATOM 656 N N . GLU A 1 91 ? -7.580 3.159 -12.268 1.00 90.06 91 GLU A N 1
ATOM 657 C CA . GLU A 1 91 ? -7.379 3.905 -11.031 1.00 90.06 91 GLU A CA 1
ATOM 658 C C . GLU A 1 91 ? -5.998 3.585 -10.459 1.00 90.06 91 GLU A C 1
ATOM 660 O O . GLU A 1 91 ? -5.685 2.411 -10.255 1.00 90.06 91 GLU A O 1
ATOM 665 N N . SER A 1 92 ? -5.197 4.628 -10.235 1.00 90.19 92 SER A N 1
ATOM 666 C CA . SER A 1 92 ? -3.898 4.535 -9.570 1.00 90.19 92 SER A CA 1
ATOM 667 C C . SER A 1 92 ? -4.080 4.223 -8.093 1.00 90.19 92 SER A C 1
ATOM 669 O O . SER A 1 92 ? -4.931 4.820 -7.433 1.00 90.19 92 SER A O 1
ATOM 671 N N . VAL A 1 93 ? -3.300 3.272 -7.591 1.00 90.31 93 VAL A N 1
ATOM 672 C CA . VAL A 1 93 ? -3.368 2.806 -6.203 1.00 90.31 93 VAL A CA 1
ATOM 673 C C . VAL A 1 93 ? -2.114 3.230 -5.459 1.00 90.31 93 VAL A C 1
ATOM 675 O O . VAL A 1 93 ? -2.201 3.854 -4.406 1.00 90.31 93 VAL A O 1
ATOM 678 N N . GLU A 1 94 ? -0.949 2.905 -6.010 1.00 90.00 94 GLU A N 1
ATOM 679 C CA . GLU A 1 94 ? 0.343 3.222 -5.415 1.00 90.00 94 GLU A CA 1
ATOM 680 C C . GLU A 1 94 ? 1.389 3.305 -6.527 1.00 90.00 94 GLU A C 1
ATOM 682 O O . GLU A 1 94 ? 1.293 2.601 -7.530 1.00 90.00 94 GLU A O 1
ATOM 687 N N . HIS A 1 95 ? 2.391 4.162 -6.366 1.00 90.75 95 HIS A N 1
ATOM 688 C CA . HIS A 1 95 ? 3.510 4.255 -7.295 1.00 90.75 95 HIS A CA 1
ATOM 689 C C . HIS A 1 95 ? 4.815 4.342 -6.516 1.00 90.75 95 HIS A C 1
ATOM 691 O O . HIS A 1 95 ? 4.860 4.839 -5.390 1.00 90.75 95 HIS A O 1
ATOM 697 N N . SER A 1 96 ? 5.886 3.854 -7.117 1.00 88.25 96 SER A N 1
ATOM 698 C CA . SER A 1 96 ? 7.217 3.879 -6.529 1.00 88.25 96 SER A CA 1
ATOM 699 C C . SER A 1 96 ? 8.247 4.062 -7.630 1.00 88.25 96 SER A C 1
ATOM 701 O O . SER A 1 96 ? 8.006 3.703 -8.781 1.00 88.25 96 SER A O 1
ATOM 703 N N . TYR A 1 97 ? 9.386 4.641 -7.274 1.00 86.19 97 TYR A N 1
ATOM 704 C CA . TYR A 1 97 ? 10.493 4.842 -8.194 1.00 86.19 97 TYR A CA 1
ATOM 705 C C . TYR A 1 97 ? 11.712 4.061 -7.731 1.00 86.19 97 TYR A C 1
ATOM 707 O O . TYR A 1 97 ? 12.004 3.983 -6.536 1.00 86.19 97 TYR A O 1
ATOM 715 N N . GLY A 1 98 ? 12.448 3.550 -8.707 1.00 83.75 98 GLY A N 1
ATOM 716 C CA . GLY A 1 98 ? 13.691 2.836 -8.527 1.00 83.75 98 GLY A CA 1
ATOM 717 C C . GLY A 1 98 ? 13.536 1.320 -8.382 1.00 83.75 98 GLY A C 1
ATOM 718 O O . GLY A 1 98 ? 12.441 0.763 -8.428 1.00 83.75 98 GLY A O 1
ATOM 719 N N . PRO A 1 99 ? 14.672 0.624 -8.260 1.00 83.50 99 PRO A N 1
ATOM 720 C CA . PRO A 1 99 ? 14.715 -0.813 -8.018 1.00 83.50 99 PRO A CA 1
ATOM 721 C C . PRO A 1 99 ? 14.137 -1.205 -6.647 1.00 83.50 99 PRO A C 1
ATOM 723 O O . PRO A 1 99 ? 14.221 -0.440 -5.694 1.00 83.50 99 PRO A O 1
ATOM 726 N N . ASP A 1 100 ? 13.660 -2.451 -6.513 1.00 85.69 100 ASP A N 1
ATOM 727 C CA . ASP A 1 100 ? 13.087 -3.001 -5.266 1.00 85.69 100 ASP A CA 1
ATOM 728 C C . ASP A 1 100 ? 11.870 -2.218 -4.768 1.00 85.69 100 ASP A C 1
ATOM 730 O O . ASP A 1 100 ? 11.681 -2.056 -3.560 1.00 85.69 100 ASP A O 1
ATOM 734 N N . SER A 1 101 ? 11.021 -1.744 -5.681 1.00 87.56 101 SER A N 1
ATOM 735 C CA . SER A 1 101 ? 9.765 -1.107 -5.302 1.00 87.56 101 SER A CA 1
ATOM 736 C C . SER A 1 101 ? 8.870 -2.105 -4.573 1.00 87.56 101 SER A C 1
ATOM 738 O O . SER A 1 101 ? 8.492 -3.143 -5.122 1.00 87.56 101 SER A O 1
ATOM 740 N N . LYS A 1 102 ? 8.553 -1.784 -3.317 1.00 89.50 102 LYS A N 1
ATOM 741 C CA . LYS A 1 102 ? 7.717 -2.592 -2.425 1.00 89.50 102 LYS A CA 1
ATOM 742 C C . LYS A 1 102 ? 6.355 -1.945 -2.292 1.00 89.50 102 LYS A C 1
ATOM 744 O O . LYS A 1 102 ? 6.269 -0.755 -2.003 1.00 89.50 102 LYS A O 1
ATOM 749 N N . PHE A 1 103 ? 5.323 -2.755 -2.446 1.00 88.31 103 PHE A N 1
ATOM 750 C CA . PHE A 1 103 ? 3.934 -2.340 -2.353 1.00 88.31 103 PHE A CA 1
ATOM 751 C C . PHE A 1 103 ? 3.221 -3.205 -1.318 1.00 88.31 103 PHE A C 1
ATOM 753 O O . PHE A 1 103 ? 3.402 -4.428 -1.290 1.00 88.31 103 PHE A O 1
ATOM 760 N N . TRP A 1 104 ? 2.404 -2.570 -0.479 1.00 89.25 104 TRP A N 1
ATOM 761 C CA . TRP A 1 104 ? 1.531 -3.251 0.478 1.00 89.25 104 TRP A CA 1
ATOM 762 C C . TRP A 1 104 ? 0.090 -2.979 0.086 1.00 89.25 104 TRP A C 1
ATOM 764 O O . TRP A 1 104 ? -0.465 -1.916 0.369 1.00 89.25 104 TRP A O 1
ATOM 774 N N . LEU A 1 105 ? -0.499 -3.951 -0.597 1.00 88.94 105 LEU A N 1
ATOM 775 C CA . LEU A 1 105 ? -1.789 -3.803 -1.252 1.00 88.94 105 LEU A CA 1
ATOM 776 C C . LEU A 1 105 ? -2.851 -4.587 -0.477 1.00 88.94 105 LEU A C 1
ATOM 778 O O . LEU A 1 105 ? -2.591 -5.729 -0.091 1.00 88.94 105 LEU A O 1
ATOM 782 N N . PRO A 1 106 ? -4.043 -4.021 -0.229 1.00 87.25 106 PRO A N 1
ATOM 783 C CA . PRO A 1 106 ? -5.152 -4.800 0.307 1.00 87.25 106 PRO A CA 1
ATOM 784 C C . PRO A 1 106 ? -5.606 -5.868 -0.709 1.00 87.25 106 PRO A C 1
ATOM 786 O O . PRO A 1 106 ? -5.193 -5.824 -1.866 1.00 87.25 106 PRO A O 1
ATOM 789 N N . PRO A 1 107 ? -6.445 -6.840 -0.315 1.00 84.75 107 PRO A N 1
ATOM 790 C CA . PRO A 1 107 ? -6.899 -7.892 -1.217 1.00 84.75 107 PRO A CA 1
ATOM 791 C C . PRO A 1 107 ? -7.790 -7.310 -2.322 1.00 84.75 107 PRO A C 1
ATOM 793 O O . PRO A 1 107 ? -8.888 -6.831 -2.044 1.00 84.75 107 PRO A O 1
ATOM 796 N N . ASP A 1 108 ? -7.304 -7.338 -3.560 1.00 89.44 108 ASP A N 1
ATOM 797 C CA . ASP A 1 108 ? -8.030 -6.972 -4.779 1.00 89.44 108 ASP A CA 1
ATOM 798 C C . ASP A 1 108 ? -7.210 -7.405 -6.011 1.00 89.44 108 ASP A C 1
ATOM 800 O O . ASP A 1 108 ? -6.078 -7.883 -5.884 1.00 89.44 108 ASP A O 1
ATOM 804 N N . ASP A 1 109 ? -7.755 -7.185 -7.202 1.00 90.50 109 ASP A N 1
ATOM 805 C CA . ASP A 1 109 ? -7.067 -7.408 -8.467 1.00 90.50 109 ASP A CA 1
ATOM 806 C C . ASP A 1 109 ? -6.327 -6.142 -8.931 1.00 90.50 109 ASP A C 1
ATOM 808 O O . ASP A 1 109 ? -6.911 -5.064 -9.124 1.00 90.50 109 ASP A O 1
ATOM 812 N N . TYR A 1 110 ? -5.029 -6.293 -9.200 1.00 91.81 110 TYR A N 1
ATOM 813 C CA . TYR A 1 110 ? -4.136 -5.203 -9.595 1.00 91.81 110 TYR A CA 1
ATOM 814 C C . TYR A 1 110 ? -3.358 -5.515 -10.871 1.00 91.81 110 TYR A C 1
ATOM 816 O O . TYR A 1 110 ? -3.167 -6.669 -11.252 1.00 91.81 110 TYR A O 1
ATOM 824 N N . VAL A 1 111 ? -2.884 -4.460 -11.527 1.00 91.69 111 VAL A N 1
ATOM 825 C CA . VAL A 1 111 ? -1.943 -4.524 -12.648 1.00 91.69 111 VAL A CA 1
ATOM 826 C C . VAL A 1 111 ? -0.769 -3.607 -12.324 1.00 91.69 111 VAL A C 1
ATOM 828 O O . VAL A 1 111 ? -0.984 -2.472 -11.910 1.00 91.69 111 VAL A O 1
ATOM 831 N N . ALA A 1 112 ? 0.449 -4.109 -12.512 1.00 90.81 112 ALA A N 1
ATOM 832 C CA . ALA A 1 112 ? 1.667 -3.309 -12.475 1.00 90.81 112 ALA A CA 1
ATOM 833 C C . ALA A 1 112 ? 1.986 -2.788 -13.882 1.00 90.81 112 ALA A C 1
ATOM 835 O O . ALA A 1 112 ? 1.880 -3.553 -14.848 1.00 90.81 112 ALA A O 1
ATOM 836 N N . ILE A 1 113 ? 2.353 -1.511 -13.988 1.00 89.00 113 ILE A N 1
ATOM 837 C CA . ILE A 1 113 ? 2.736 -0.828 -15.231 1.00 89.00 113 ILE A CA 1
ATOM 838 C C . ILE A 1 113 ? 4.100 -0.167 -15.044 1.00 89.00 113 ILE A C 1
ATOM 840 O O . ILE A 1 113 ? 4.355 0.333 -13.921 1.00 89.00 113 ILE A O 1
#

Secondary structure (DSSP, 8-state):
--STT-----SS-------SEEEEEEEEETTEEEEEEEEE-TT-----------EEEEE--BSSTTSPBP--TT-EEEEEEEEEPTTS-EEEEEEEESTTEEEEE-SS-EEE-

Foldseek 3Di:
DCDPDDPDPDDDDDDDDDDAAWDWDWDDDFLFIDIDIDGGHPPDDDDDDDDSAWDKDWDWDAPDDVHDTDFDQADKKWKFAPDADPVRHTHTRDMHTGHGDIGTHHDHHIDID

Sequence (113 aa):
FAYPARNTTHYGDAKATVPAGEQKVTVQIGAGTVTDTIQLAAGQTVEKDVVVGVGHAVLNAYYTAGGDKADNSGMGFEIVKAKKKIDGTRESVEHSYGPDSKFWLPPDDYVAI

Radius of gyration: 19.18 Å; chains: 1; bounding box: 38×30×54 Å